Protein AF-A0AAJ1UI26-F1 (afdb_monomer)

Foldseek 3Di:
DADAQGKDKDKDFLCCQPPPVNLVVLVVLVVFWDWAEKEWAQAQCAEPHNPGNTTMMIIMITGPDPDDQKHKYWYDNHPVCRVVIDIDIDGPVQQLDPSRRGHHDPDVVSSVVSVVVVPDPDDCVNVVHDDDPDDDDPVVCVVVDDPDDDPPDDD

Nearest PDB structures (foldseek):
  8cy2-assembly1_A  TM=7.157E-01  e=1.908E-04  Clostridioides difficile
  8c45-assembly2_B  TM=7.191E-01  e=9.796E-04  Salmonella enterica subsp. enterica serovar Typhimurium str. D23580
  8c45-assembly1_A  TM=7.170E-01  e=1.111E-03  Salmonella enterica subsp. enterica serovar Typhimurium str. D23580
  8q56-assembly1_A-2  TM=6.716E-01  e=8.638E-04  Salmonella enterica subsp. enterica serovar Typhimurium str. D23580
  8zek-assembly1_A  TM=7.304E-01  e=6.467E-03  Escherichia coli

Mean predicted aligned error: 7.79 Å

Secondary structure (DSSP, 8-state):
---TT-EEEEEEEGGGGT-GGGHHHHHHHHHHEEEEEEEEES-STTTS-TT----EEEEEEEET----SEEEEEEESSSTTGGG-EEEEEEHHHHEEGGGEE---SSHHHHHHHHHHTT----GGGGT-----S---GGG-GGG--SS--TT---

Sequence (155 aa):
LLKSNGQMVYLTPRSYFSGKSYSKLRSELIRQGSIERIHHFRKRDKIFGSDILQESVITKIVKNHDSSKKITITRSDSIEDIQESTMLEVSKEKIIYKENFILIPENNKDLEIIMILNKFRNRFKDINLKFSTGKIVDFRNLQYLKDTNTDTSIP

pLDDT: mean 85.56, std 9.6, range [61.69, 95.62]

Solvent-accessible surface area (backbone atoms only — not comparable to full-atom values): 9280 Å² total; per-residue (Å²): 131,86,53,85,69,30,75,46,75,47,78,40,56,52,57,56,35,71,34,75,92,34,37,67,62,48,46,50,51,58,72,52,19,27,64,47,37,39,38,40,44,71,42,34,50,60,74,70,43,82,88,38,86,51,51,49,29,41,38,33,35,28,24,77,40,92,62,61,70,44,27,40,36,36,39,25,55,35,68,90,43,48,90,71,38,49,78,46,81,41,50,45,80,76,30,47,44,81,85,60,23,52,60,83,61,92,48,71,68,48,46,53,51,47,59,55,56,69,69,58,84,74,53,54,67,77,72,78,42,76,91,76,94,66,93,81,57,74,85,82,48,55,92,73,65,68,98,65,93,51,100,85,62,75,136

Radius of gyration: 19.39 Å; Cα contacts (8 Å, |Δi|>4): 214; chains: 1; bounding box: 56×38×48 Å

Structure (mmCIF, N/CA/C/O backbone):
data_AF-A0AAJ1UI26-F1
#
_entry.id   AF-A0AAJ1UI26-F1
#
loop_
_atom_site.group_PDB
_atom_site.id
_atom_site.type_symbol
_atom_site.label_atom_id
_atom_site.label_alt_id
_atom_site.label_comp_id
_atom_site.label_asym_id
_atom_site.label_entity_id
_atom_site.label_seq_id
_atom_site.pdbx_PDB_ins_code
_atom_site.Cartn_x
_atom_site.Cartn_y
_atom_site.Cartn_z
_atom_site.occupancy
_atom_site.B_iso_or_equiv
_atom_site.auth_seq_id
_atom_site.auth_comp_id
_atom_site.auth_asym_id
_atom_site.auth_atom_id
_atom_site.pdbx_PDB_model_num
ATOM 1 N N . LEU A 1 1 ? -24.831 -0.710 4.500 1.00 67.56 1 LEU A N 1
ATOM 2 C CA . LEU A 1 1 ? -23.564 -0.124 3.984 1.00 67.56 1 LEU A CA 1
ATOM 3 C C . LEU A 1 1 ? -23.136 1.041 4.874 1.00 67.56 1 LEU A C 1
ATOM 5 O O . LEU A 1 1 ? -24.017 1.673 5.447 1.00 67.56 1 LEU A O 1
ATOM 9 N N . LEU A 1 2 ? -21.821 1.278 5.026 1.00 87.06 2 LEU A N 1
ATOM 10 C CA . LEU A 1 2 ? -21.230 2.236 5.982 1.00 87.06 2 LEU A CA 1
ATOM 11 C C . LEU A 1 2 ? -21.967 3.591 5.990 1.00 87.06 2 LEU A C 1
ATOM 13 O O . LEU A 1 2 ? -22.199 4.182 4.927 1.00 87.06 2 LEU A O 1
ATOM 17 N N . LYS A 1 3 ? -22.307 4.082 7.188 1.00 91.94 3 LYS A N 1
ATOM 18 C CA . LYS A 1 3 ? -22.824 5.444 7.398 1.00 91.94 3 LYS A CA 1
ATOM 19 C C . LYS A 1 3 ? -21.711 6.475 7.153 1.00 91.94 3 LYS A C 1
ATOM 21 O O . LYS A 1 3 ? -20.536 6.112 7.101 1.00 91.94 3 LYS A O 1
ATOM 26 N N . SER A 1 4 ? -22.074 7.749 6.98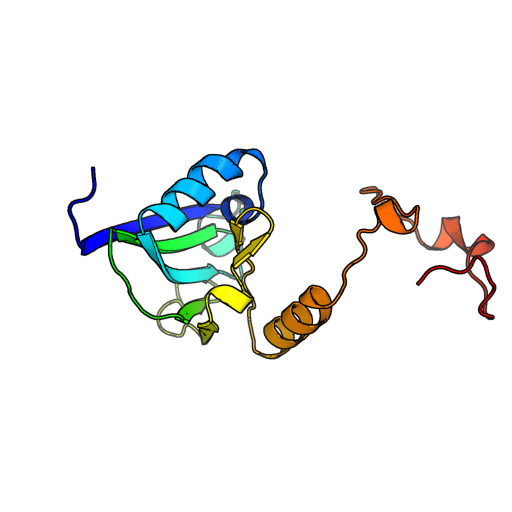5 1.00 90.62 4 SER A N 1
ATOM 27 C CA . SER A 1 4 ? -21.086 8.837 6.896 1.00 90.62 4 SER A CA 1
ATOM 28 C C . SER A 1 4 ? -20.183 8.839 8.132 1.00 90.62 4 SER A C 1
ATOM 30 O O . SER A 1 4 ? -20.677 8.581 9.229 1.00 90.62 4 SER A O 1
ATOM 32 N N . ASN A 1 5 ? -18.880 9.075 7.954 1.00 90.00 5 ASN A N 1
ATOM 33 C CA . ASN A 1 5 ? -17.846 8.960 8.995 1.00 90.00 5 ASN A CA 1
ATOM 34 C C . ASN A 1 5 ? -17.707 7.560 9.623 1.00 90.00 5 ASN A C 1
ATOM 36 O O . ASN A 1 5 ? -16.952 7.369 10.577 1.00 90.00 5 ASN A O 1
ATOM 40 N N . GLY A 1 6 ? -18.408 6.559 9.082 1.00 92.81 6 GLY A N 1
ATOM 41 C CA . GLY A 1 6 ? -18.228 5.168 9.463 1.00 92.81 6 GLY A CA 1
ATOM 42 C C . GLY A 1 6 ? -16.818 4.695 9.124 1.00 92.81 6 GLY A C 1
ATOM 43 O O . GLY A 1 6 ? -16.231 5.117 8.123 1.00 92.81 6 GLY A O 1
ATOM 44 N N . GLN A 1 7 ? -16.292 3.800 9.954 1.00 93.75 7 GLN A N 1
ATOM 45 C CA . GLN A 1 7 ? -14.970 3.210 9.777 1.00 93.75 7 GLN A CA 1
ATOM 46 C C . GLN A 1 7 ? -15.107 1.764 9.309 1.00 93.75 7 GLN A C 1
ATOM 48 O O . GLN A 1 7 ? -15.972 1.026 9.779 1.00 93.75 7 GLN A O 1
ATOM 53 N N . MET A 1 8 ? -14.249 1.368 8.378 1.00 93.75 8 MET A N 1
ATOM 54 C CA . MET A 1 8 ? -14.103 -0.007 7.930 1.00 93.75 8 MET A CA 1
ATOM 55 C C . MET A 1 8 ? -12.650 -0.411 8.141 1.00 93.75 8 MET A C 1
ATOM 57 O O . MET A 1 8 ? -11.747 0.229 7.603 1.00 93.75 8 MET A O 1
ATOM 61 N N . VAL A 1 9 ? -12.435 -1.459 8.930 1.00 95.56 9 VAL A N 1
ATOM 62 C CA . VAL A 1 9 ? -11.123 -2.079 9.122 1.00 95.56 9 VAL A CA 1
ATOM 63 C C . VAL A 1 9 ? -11.208 -3.476 8.545 1.00 95.56 9 VAL A C 1
ATOM 65 O O . VAL A 1 9 ? -12.106 -4.237 8.897 1.00 95.56 9 VAL A O 1
ATOM 68 N N . TYR A 1 10 ? -10.314 -3.791 7.621 1.00 92.69 10 TYR A N 1
ATOM 69 C CA . TYR A 1 10 ? -10.334 -5.066 6.924 1.00 92.69 10 TYR A CA 1
ATOM 70 C C . TYR A 1 10 ? -8.925 -5.598 6.728 1.00 92.69 10 TYR A C 1
ATOM 72 O O . TYR A 1 10 ? -7.966 -4.838 6.593 1.00 92.69 10 TYR A O 1
ATOM 80 N N . LEU A 1 11 ? -8.833 -6.921 6.700 1.00 91.38 11 LEU A N 1
ATOM 81 C CA . LEU A 1 11 ? -7.621 -7.659 6.412 1.00 91.38 11 LEU A CA 1
ATOM 82 C C . LEU A 1 11 ? -7.714 -8.228 4.998 1.00 91.38 11 LEU A C 1
ATOM 84 O O . LEU A 1 11 ? -8.676 -8.917 4.664 1.00 91.38 11 LEU A O 1
ATOM 88 N N . THR A 1 12 ? -6.712 -7.948 4.174 1.00 90.31 12 THR A N 1
ATOM 89 C CA . THR A 1 12 ? -6.635 -8.438 2.791 1.00 90.31 12 THR A CA 1
ATOM 90 C C . THR A 1 12 ? -5.236 -8.942 2.470 1.00 90.31 12 THR A C 1
ATOM 92 O O . THR A 1 12 ? -4.270 -8.412 3.026 1.00 90.31 12 THR A O 1
ATOM 95 N N . PRO A 1 13 ? -5.085 -9.871 1.511 1.00 88.31 13 PRO A N 1
ATOM 96 C CA . PRO A 1 13 ? -3.786 -10.132 0.907 1.00 88.31 13 PRO A CA 1
ATOM 97 C C . PRO A 1 13 ? -3.218 -8.844 0.299 1.00 88.31 13 PRO A C 1
ATOM 99 O O . PRO A 1 13 ? -3.956 -8.059 -0.303 1.00 88.31 13 PRO A O 1
ATOM 102 N N . ARG A 1 14 ? -1.901 -8.640 0.376 1.00 89.12 14 ARG A N 1
ATOM 103 C CA . ARG A 1 14 ? -1.212 -7.465 -0.189 1.00 89.12 14 ARG A CA 1
ATOM 104 C C . ARG A 1 14 ? -1.486 -7.281 -1.681 1.00 89.12 14 ARG A C 1
ATOM 106 O O . ARG A 1 14 ? -1.502 -6.155 -2.172 1.00 89.12 14 ARG A O 1
ATOM 113 N N . SER A 1 15 ? -1.765 -8.372 -2.397 1.00 88.75 15 SER A N 1
ATOM 114 C CA . SER A 1 15 ? -2.147 -8.345 -3.813 1.00 88.75 15 SER A CA 1
ATOM 115 C C . SER A 1 15 ? -3.383 -7.482 -4.095 1.00 88.75 15 SER A C 1
ATOM 117 O O . SER A 1 15 ? -3.540 -7.019 -5.221 1.00 88.75 15 SER A O 1
ATOM 119 N N . TYR A 1 16 ? -4.222 -7.174 -3.100 1.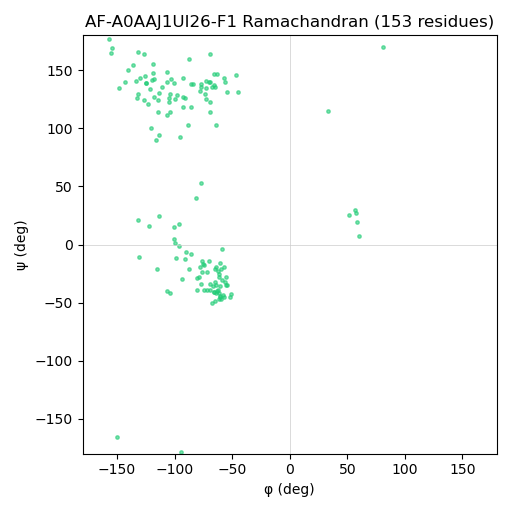00 91.00 16 TYR A N 1
ATOM 120 C CA . TYR A 1 16 ? -5.308 -6.197 -3.224 1.00 91.00 16 TYR A CA 1
ATOM 121 C C . TYR A 1 16 ? -4.814 -4.816 -3.707 1.00 91.00 16 TYR A C 1
ATOM 123 O O . TYR A 1 16 ? -5.488 -4.155 -4.503 1.00 91.00 16 TYR A O 1
ATOM 131 N N . PHE A 1 17 ? -3.614 -4.389 -3.306 1.00 93.12 17 PHE A N 1
ATOM 132 C CA . PHE A 1 17 ? -3.099 -3.045 -3.592 1.00 93.12 17 PHE A CA 1
ATOM 133 C C . PHE A 1 17 ? -2.609 -2.834 -5.029 1.00 93.12 17 PHE A C 1
ATOM 135 O O . PHE A 1 17 ? -2.618 -1.698 -5.501 1.00 93.12 17 PHE A O 1
ATOM 142 N N . SER A 1 18 ? -2.235 -3.895 -5.745 1.00 91.75 18 SER A N 1
ATOM 143 C CA . SER A 1 18 ? -1.713 -3.814 -7.122 1.00 91.75 18 SER A CA 1
ATOM 144 C C . SER A 1 18 ? -2.376 -4.783 -8.106 1.00 91.75 18 SER A C 1
ATOM 146 O O . SER A 1 18 ? -2.221 -4.657 -9.319 1.00 91.75 18 SER A O 1
ATOM 148 N N . GLY A 1 19 ? -3.166 -5.738 -7.618 1.00 91.12 19 GLY A N 1
ATOM 149 C CA . GLY A 1 19 ? -3.803 -6.761 -8.433 1.00 91.12 19 GLY A CA 1
ATOM 150 C C . GLY A 1 19 ? -4.864 -6.186 -9.368 1.00 91.12 19 GLY A C 1
ATOM 151 O O . GLY A 1 19 ? -5.711 -5.377 -8.966 1.00 91.12 19 GLY A O 1
ATOM 152 N N . LYS A 1 20 ? -4.845 -6.648 -10.623 1.00 89.38 20 LYS A N 1
ATOM 153 C CA . LYS A 1 20 ? -5.769 -6.213 -11.682 1.00 89.38 20 LYS A CA 1
ATOM 154 C C . LYS A 1 20 ? -7.225 -6.555 -11.358 1.00 89.38 20 LYS A C 1
ATOM 156 O O . LYS A 1 20 ? -8.103 -5.713 -11.553 1.00 89.38 20 LYS A O 1
ATOM 161 N N . SER A 1 21 ? -7.466 -7.742 -10.796 1.00 90.06 21 SER A N 1
ATOM 162 C CA . SER A 1 21 ? -8.804 -8.211 -10.402 1.00 90.06 21 SER A CA 1
ATOM 163 C C . SER A 1 21 ? -9.462 -7.323 -9.339 1.00 90.06 21 SER A C 1
ATOM 165 O O . SER A 1 21 ? -10.683 -7.228 -9.295 1.00 90.06 21 SER A O 1
ATOM 167 N N . TYR A 1 22 ? -8.666 -6.613 -8.530 1.00 90.75 22 TYR A N 1
ATOM 168 C CA . TYR A 1 22 ? -9.148 -5.742 -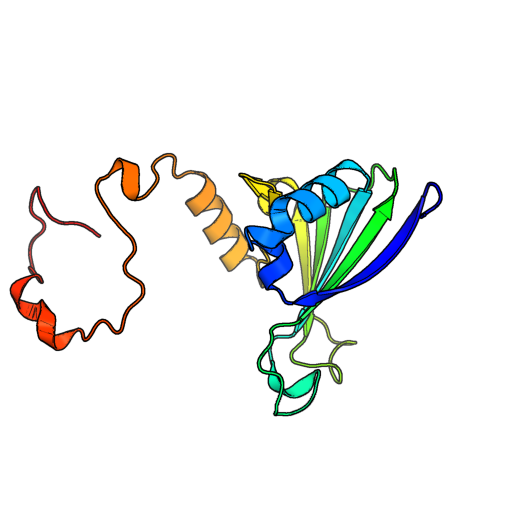7.452 1.00 90.75 22 TYR A CA 1
ATOM 169 C C . TYR A 1 22 ? -9.271 -4.264 -7.848 1.00 90.75 22 TYR A C 1
ATOM 171 O O . TYR A 1 22 ? -9.699 -3.447 -7.036 1.00 90.75 22 TYR A O 1
ATOM 179 N N . SER A 1 23 ? -8.917 -3.898 -9.083 1.00 93.06 23 SER A N 1
ATOM 180 C CA . SER A 1 23 ? -8.815 -2.497 -9.523 1.00 93.06 23 SER A CA 1
ATOM 181 C C . SER A 1 23 ? -10.107 -1.693 -9.340 1.00 93.06 23 SER A C 1
ATOM 183 O O . SER A 1 23 ? -10.067 -0.577 -8.817 1.00 93.06 23 SER A O 1
ATOM 185 N N . LYS A 1 24 ? -11.260 -2.265 -9.713 1.00 93.25 24 LYS A N 1
ATOM 186 C CA . LYS A 1 24 ? -12.574 -1.613 -9.578 1.00 93.25 24 LYS A CA 1
ATOM 187 C C . LYS A 1 24 ? -12.944 -1.373 -8.116 1.00 93.25 24 LYS A C 1
ATOM 189 O O . LYS A 1 24 ? -13.300 -0.257 -7.758 1.00 93.25 24 LYS A O 1
ATOM 194 N N . LEU A 1 25 ? -12.800 -2.397 -7.272 1.00 90.75 25 LEU A N 1
ATOM 195 C CA . LEU A 1 25 ? -13.084 -2.295 -5.839 1.00 90.75 25 LEU A CA 1
ATOM 196 C C . LEU A 1 25 ? -12.178 -1.257 -5.167 1.00 90.75 25 LEU A C 1
ATOM 198 O O . LEU A 1 25 ? -12.661 -0.397 -4.439 1.00 90.75 25 LEU A O 1
ATOM 202 N N . ARG A 1 26 ? -10.873 -1.306 -5.452 1.00 92.69 26 ARG A N 1
ATOM 203 C CA . ARG A 1 26 ? -9.887 -0.375 -4.897 1.00 92.69 26 ARG A CA 1
ATOM 204 C C . ARG A 1 26 ? -10.182 1.069 -5.287 1.00 92.69 26 ARG A C 1
ATOM 206 O O . ARG A 1 26 ? -10.157 1.948 -4.432 1.00 92.69 26 ARG A O 1
ATOM 213 N N . SER A 1 27 ? -10.524 1.295 -6.554 1.00 92.50 27 SER A N 1
ATOM 214 C CA . SER A 1 27 ? -10.918 2.618 -7.045 1.00 92.50 27 SER A CA 1
ATOM 215 C C . SER A 1 27 ? -12.171 3.132 -6.343 1.00 92.50 27 SER A C 1
ATOM 217 O O . SER A 1 27 ? -12.212 4.290 -5.946 1.00 92.50 27 SER A O 1
ATOM 219 N N . GLU A 1 28 ? -13.165 2.270 -6.131 1.00 91.31 28 GLU A N 1
ATOM 220 C CA . GLU A 1 28 ? -14.403 2.666 -5.464 1.00 91.31 28 GLU A CA 1
ATOM 221 C C . GLU A 1 28 ? -14.199 2.976 -3.977 1.00 91.31 28 GLU A C 1
ATOM 223 O O . GLU A 1 28 ? -14.751 3.949 -3.465 1.00 91.31 28 GLU A O 1
ATOM 228 N N . LEU A 1 29 ? -13.357 2.201 -3.291 1.00 90.00 29 LEU A N 1
ATOM 229 C CA . LEU A 1 29 ? -13.018 2.434 -1.889 1.00 90.00 29 LEU A CA 1
ATOM 230 C C . LEU A 1 29 ? -12.237 3.736 -1.682 1.00 90.00 29 LEU A C 1
ATOM 232 O O . LEU A 1 29 ? -12.540 4.464 -0.742 1.00 90.00 29 LEU A O 1
ATOM 236 N N . ILE A 1 30 ? -11.293 4.056 -2.573 1.00 90.25 30 ILE A N 1
ATOM 237 C CA . ILE A 1 30 ? -10.559 5.335 -2.556 1.00 90.25 30 ILE A CA 1
ATOM 238 C C . ILE A 1 30 ? -11.474 6.508 -2.931 1.00 90.25 30 ILE A C 1
ATOM 240 O O . ILE A 1 30 ? -11.318 7.607 -2.411 1.00 90.25 30 ILE A O 1
ATOM 244 N N . ARG A 1 31 ? -12.450 6.293 -3.820 1.00 89.94 31 ARG A N 1
ATOM 245 C CA . ARG A 1 31 ? -13.402 7.335 -4.228 1.00 89.94 31 ARG A CA 1
ATOM 246 C C . ARG A 1 31 ? -14.412 7.666 -3.128 1.00 89.94 31 ARG A C 1
ATOM 248 O O . ARG A 1 31 ? -14.791 8.822 -2.979 1.00 89.94 31 ARG A O 1
ATOM 255 N N . GLN A 1 32 ? -14.898 6.661 -2.398 1.00 89.81 32 GLN A N 1
ATOM 256 C CA . GLN A 1 32 ? -15.924 6.837 -1.361 1.00 89.81 32 GLN A CA 1
ATOM 257 C C . GLN A 1 32 ? -15.358 7.088 0.045 1.00 89.81 32 GLN A C 1
ATOM 259 O O . GLN A 1 32 ? -16.114 7.420 0.966 1.00 89.81 32 GLN A O 1
ATOM 264 N N . GLY A 1 33 ? -14.060 6.886 0.256 1.00 89.94 33 GLY A N 1
ATOM 265 C CA . GLY A 1 33 ? -13.467 6.980 1.579 1.00 89.94 33 GLY A CA 1
ATOM 266 C C . GLY A 1 33 ? -11.983 7.300 1.563 1.00 89.94 33 GLY A C 1
ATOM 267 O O . GLY A 1 33 ? -11.291 7.173 0.559 1.00 89.94 33 GLY A O 1
ATOM 268 N N . SER A 1 34 ? -11.498 7.693 2.730 1.00 91.00 34 SER A N 1
ATOM 269 C CA . SER A 1 34 ? -10.095 7.992 2.968 1.00 91.00 34 SER A CA 1
ATOM 270 C C . SER A 1 34 ? -9.413 6.814 3.637 1.00 91.00 34 SER A C 1
ATOM 272 O O . SER A 1 34 ? -9.852 6.355 4.692 1.00 91.00 34 SER A O 1
ATOM 274 N N . ILE A 1 35 ? -8.327 6.335 3.030 1.00 92.69 35 ILE A N 1
ATOM 275 C CA . ILE A 1 35 ? -7.394 5.430 3.700 1.00 92.69 35 ILE A CA 1
ATOM 276 C C . ILE A 1 35 ? -6.681 6.240 4.783 1.00 92.69 35 ILE A C 1
ATOM 278 O O . ILE A 1 35 ? -6.051 7.247 4.470 1.00 92.69 35 ILE A O 1
ATOM 282 N N . GLU A 1 36 ? -6.783 5.792 6.031 1.00 93.50 36 GLU A N 1
ATOM 283 C CA . GLU A 1 36 ? -6.153 6.447 7.185 1.00 93.50 36 GLU A CA 1
ATOM 284 C C . GLU A 1 36 ? -4.921 5.698 7.657 1.00 93.50 36 GLU A C 1
ATOM 286 O O . GLU A 1 36 ? -3.903 6.295 8.002 1.00 93.50 36 GLU A O 1
ATOM 291 N N . ARG A 1 37 ? -5.021 4.367 7.693 1.00 94.69 37 ARG A N 1
ATOM 292 C CA . ARG A 1 37 ? -3.956 3.520 8.209 1.00 94.69 37 ARG A CA 1
ATOM 293 C C . ARG A 1 37 ? -3.836 2.236 7.414 1.00 94.69 37 ARG A C 1
ATOM 295 O O . ARG A 1 37 ? -4.841 1.620 7.061 1.00 94.69 37 ARG A O 1
ATOM 302 N N . ILE A 1 38 ? -2.596 1.839 7.181 1.00 95.31 38 ILE A N 1
ATOM 303 C CA . ILE A 1 38 ? -2.216 0.562 6.592 1.00 95.31 38 ILE A CA 1
ATOM 304 C C . ILE A 1 38 ? -1.217 -0.079 7.549 1.00 95.31 38 ILE A C 1
ATOM 306 O O . ILE A 1 38 ? -0.198 0.528 7.857 1.00 95.31 38 ILE A O 1
ATOM 310 N N . HIS A 1 39 ? -1.489 -1.289 8.011 1.00 94.50 39 HIS A N 1
ATOM 311 C CA . HIS A 1 39 ? -0.537 -2.083 8.775 1.00 94.50 39 HIS A CA 1
ATOM 312 C C . HIS A 1 39 ? -0.138 -3.310 7.964 1.00 94.50 39 HIS A C 1
ATOM 314 O O . HIS A 1 39 ? -1.013 -4.018 7.462 1.00 94.50 39 HIS A O 1
ATOM 320 N N . HIS A 1 40 ? 1.160 -3.564 7.832 1.00 90.81 40 HIS A N 1
ATOM 321 C CA . HIS A 1 40 ? 1.669 -4.760 7.168 1.00 90.81 40 HIS A CA 1
ATOM 322 C C . HIS A 1 40 ? 2.635 -5.514 8.078 1.00 90.81 40 HIS A C 1
ATOM 324 O O . HIS A 1 40 ? 3.408 -4.914 8.821 1.00 90.81 40 HIS A O 1
ATOM 330 N N . PHE A 1 41 ? 2.600 -6.835 7.972 1.00 88.00 41 PHE A N 1
ATOM 331 C CA . PHE A 1 41 ? 3.462 -7.739 8.720 1.00 88.00 41 PHE A CA 1
ATOM 332 C C . PHE A 1 41 ? 4.617 -8.212 7.833 1.00 88.00 41 PHE A C 1
ATOM 334 O O . PHE A 1 41 ? 4.395 -8.533 6.660 1.00 88.00 41 PHE A O 1
ATOM 341 N N . ARG A 1 42 ? 5.842 -8.289 8.367 1.00 81.19 42 ARG A N 1
ATOM 342 C CA . ARG A 1 42 ? 7.009 -8.759 7.593 1.00 81.19 42 ARG A CA 1
ATOM 343 C C . ARG A 1 42 ? 7.098 -10.280 7.501 1.00 81.19 42 ARG A C 1
ATOM 345 O O . ARG A 1 42 ? 7.467 -10.798 6.447 1.00 81.19 42 ARG A O 1
ATOM 352 N N . LYS A 1 43 ? 6.786 -11.007 8.577 1.00 78.62 43 LYS A N 1
ATOM 353 C CA . LYS A 1 43 ? 6.867 -12.476 8.607 1.00 78.62 43 LYS A CA 1
ATOM 354 C C . LYS A 1 43 ? 5.517 -13.072 8.222 1.00 78.62 43 LYS A C 1
ATOM 356 O O . LYS A 1 43 ? 4.507 -12.829 8.872 1.00 78.62 43 LYS A O 1
ATOM 361 N N . ARG A 1 44 ? 5.505 -13.836 7.126 1.00 69.94 44 ARG A N 1
ATOM 362 C CA . ARG A 1 44 ? 4.285 -14.390 6.506 1.00 69.94 44 ARG A CA 1
ATOM 363 C C . ARG A 1 44 ? 3.731 -15.595 7.270 1.00 69.94 44 ARG A C 1
ATOM 365 O O . ARG A 1 44 ? 2.525 -15.768 7.363 1.00 69.94 44 ARG A O 1
ATOM 372 N N . ASP A 1 45 ? 4.625 -16.387 7.841 1.00 67.31 45 ASP A N 1
ATOM 373 C CA . ASP A 1 45 ? 4.369 -17.628 8.576 1.00 67.31 45 ASP A CA 1
ATOM 374 C C . ASP A 1 45 ? 3.814 -17.410 9.993 1.00 67.31 45 ASP A C 1
ATOM 376 O O . ASP A 1 45 ? 3.296 -18.340 10.608 1.00 67.31 45 ASP A O 1
ATOM 380 N N . LYS A 1 46 ? 3.892 -16.181 10.513 1.00 65.38 46 LYS A N 1
ATOM 381 C CA . LYS A 1 46 ? 3.515 -15.855 11.896 1.00 65.38 46 LYS A CA 1
ATOM 382 C C . LYS A 1 46 ? 2.136 -15.218 12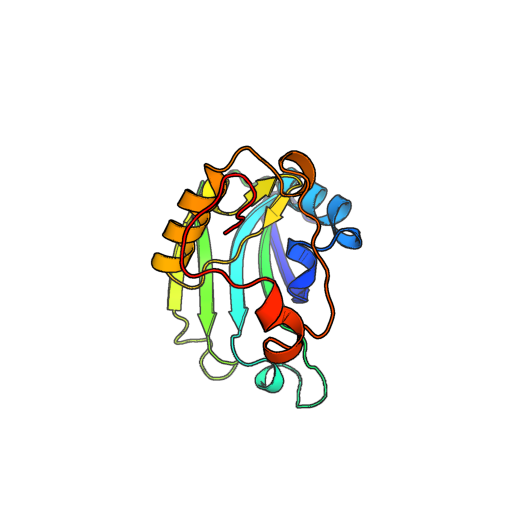.070 1.00 65.38 46 LYS A C 1
ATOM 384 O O . LYS A 1 46 ? 1.794 -14.818 13.174 1.00 65.38 46 LYS A O 1
ATOM 389 N N . ILE A 1 47 ? 1.349 -15.100 11.000 1.00 64.44 47 ILE A N 1
ATOM 390 C CA . ILE A 1 47 ? 0.029 -14.444 11.057 1.00 64.44 47 ILE A CA 1
ATOM 391 C C . ILE A 1 47 ? -1.109 -15.471 10.976 1.00 64.44 47 ILE A C 1
ATOM 393 O O . ILE A 1 47 ? -2.101 -15.336 11.685 1.00 64.44 47 ILE A O 1
ATOM 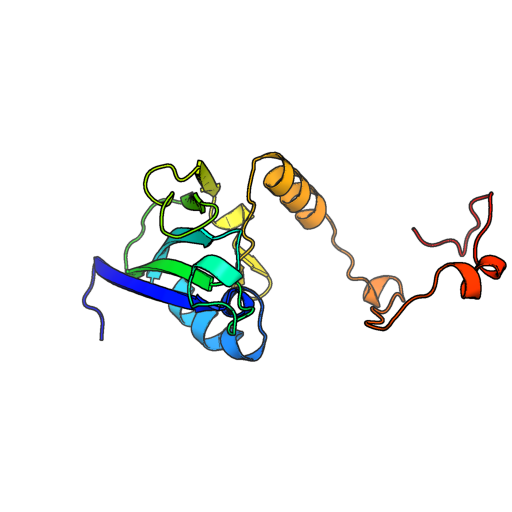397 N N . PHE A 1 48 ? -0.971 -16.503 10.130 1.00 64.56 48 PHE A N 1
ATOM 398 C CA . PHE A 1 48 ? -2.035 -17.482 9.841 1.00 64.56 48 PHE A CA 1
ATOM 399 C C . PHE A 1 48 ? -1.588 -18.954 9.912 1.00 64.56 48 PHE A C 1
ATOM 401 O O . PHE A 1 48 ? -2.255 -19.828 9.362 1.00 64.56 48 PHE A O 1
ATOM 408 N N . GLY A 1 49 ? -0.488 -19.247 10.610 1.00 62.81 49 GLY A N 1
ATOM 409 C CA . GLY A 1 49 ? 0.117 -20.583 10.638 1.00 62.81 49 GLY A CA 1
ATOM 410 C C . GLY A 1 49 ? 0.987 -20.869 9.406 1.00 62.81 49 GLY A C 1
ATOM 411 O O . GLY A 1 49 ? 1.004 -20.101 8.443 1.00 62.81 49 GLY A O 1
ATOM 412 N N . SER A 1 50 ? 1.733 -21.978 9.442 1.00 61.97 50 SER A N 1
ATOM 413 C CA . SER A 1 50 ? 2.779 -22.319 8.459 1.00 61.97 50 SER A CA 1
ATOM 414 C C . SER A 1 50 ? 2.288 -22.500 7.022 1.00 61.97 50 SER A C 1
ATOM 416 O O . SER A 1 50 ? 3.073 -22.361 6.085 1.00 61.97 50 SER A O 1
ATOM 418 N N . ASP A 1 51 ? 1.001 -22.792 6.837 1.00 65.81 51 ASP A N 1
ATOM 419 C CA . ASP A 1 51 ? 0.461 -23.238 5.548 1.00 65.81 51 ASP A CA 1
ATOM 420 C C . ASP A 1 51 ? -0.026 -22.074 4.665 1.00 65.81 51 ASP A C 1
ATOM 422 O O . ASP A 1 51 ? -0.373 -22.265 3.497 1.00 65.81 51 ASP A O 1
ATOM 426 N N . ILE A 1 52 ? -0.029 -20.842 5.192 1.00 64.25 52 ILE A N 1
ATOM 427 C CA . ILE A 1 52 ? -0.498 -19.644 4.487 1.00 64.25 52 ILE A CA 1
ATOM 428 C C . ILE A 1 52 ? 0.683 -18.700 4.231 1.00 64.25 52 ILE A C 1
ATOM 430 O O . ILE A 1 52 ? 1.027 -17.836 5.029 1.00 64.25 52 ILE A O 1
ATOM 434 N N . LEU A 1 53 ? 1.282 -18.816 3.043 1.00 64.00 53 LEU A N 1
ATOM 435 C CA . LEU A 1 53 ? 2.389 -17.967 2.570 1.00 64.00 53 LEU A CA 1
ATOM 436 C C . LEU A 1 53 ? 1.916 -16.616 1.997 1.00 64.00 53 LEU A C 1
ATOM 438 O O . LEU A 1 53 ? 2.422 -16.151 0.972 1.00 64.00 53 LEU A O 1
ATOM 442 N N . GLN A 1 54 ? 0.924 -15.978 2.617 1.00 63.97 54 GLN A N 1
ATOM 443 C CA . GLN A 1 54 ? 0.363 -14.719 2.119 1.00 63.97 54 GLN A CA 1
ATOM 444 C C . GLN A 1 54 ? 0.847 -13.525 2.942 1.00 63.97 54 GLN A C 1
ATOM 446 O O . GLN A 1 54 ? 0.719 -13.499 4.163 1.00 63.97 54 GLN A O 1
ATOM 451 N N . GLU A 1 55 ? 1.350 -12.489 2.267 1.00 77.81 55 GLU A N 1
ATOM 452 C CA . GLU A 1 55 ? 1.511 -11.178 2.902 1.00 77.81 55 GLU A CA 1
ATOM 453 C C . GLU A 1 55 ? 0.128 -10.581 3.143 1.00 77.81 55 GLU A C 1
ATOM 455 O O . GLU A 1 55 ? -0.588 -10.274 2.187 1.00 77.81 55 GLU A O 1
ATOM 460 N N . SER A 1 56 ? -0.251 -10.427 4.407 1.00 85.06 56 SER A N 1
ATOM 461 C CA . SER A 1 56 ? -1.538 -9.859 4.803 1.00 85.06 56 SER A CA 1
ATOM 462 C C . SER A 1 56 ? -1.370 -8.420 5.283 1.00 85.06 56 SER A C 1
ATOM 464 O O . SER A 1 56 ? -0.378 -8.073 5.923 1.00 85.06 56 SER A O 1
ATOM 466 N N . VAL A 1 57 ? -2.343 -7.572 4.958 1.00 91.00 57 VAL A N 1
ATOM 467 C CA . VAL A 1 57 ? -2.327 -6.138 5.260 1.00 91.00 57 VAL A CA 1
ATOM 468 C C . VAL A 1 57 ? -3.664 -5.739 5.877 1.00 91.00 57 VAL A C 1
ATOM 470 O O . VAL A 1 57 ? -4.721 -6.037 5.314 1.00 91.00 57 VAL A O 1
ATOM 473 N N . ILE A 1 58 ? -3.624 -5.045 7.013 1.00 94.06 58 ILE A N 1
ATOM 474 C CA . ILE A 1 58 ? -4.801 -4.443 7.643 1.00 94.06 58 ILE A CA 1
ATOM 475 C C . ILE A 1 58 ? -4.938 -3.020 7.117 1.00 94.06 58 ILE A C 1
ATOM 477 O O . ILE A 1 58 ? -4.006 -2.225 7.214 1.00 94.06 58 ILE A O 1
ATOM 481 N N . THR A 1 59 ? -6.104 -2.669 6.590 1.00 95.06 59 THR A N 1
ATOM 482 C CA . THR A 1 59 ? -6.385 -1.313 6.109 1.00 95.06 59 THR A CA 1
ATOM 483 C C . THR A 1 59 ? -7.574 -0.726 6.852 1.00 95.06 59 THR A C 1
ATOM 485 O O . THR A 1 59 ? -8.609 -1.377 6.997 1.00 95.06 59 THR A O 1
ATOM 488 N N . LYS A 1 60 ? -7.436 0.523 7.299 1.00 95.25 60 LYS A N 1
ATOM 489 C CA . LYS A 1 60 ? -8.517 1.340 7.852 1.00 95.25 60 LYS A CA 1
ATOM 490 C C .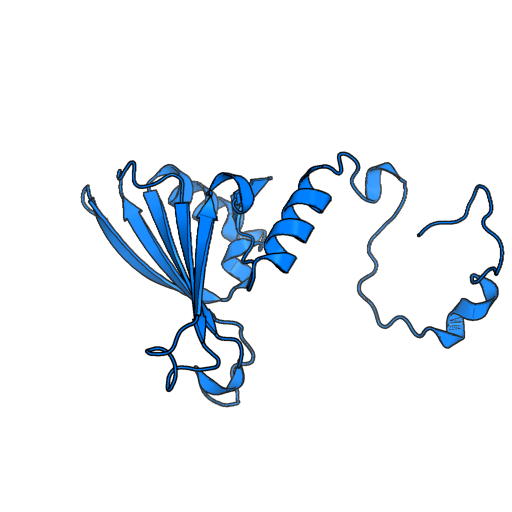 LYS A 1 60 ? -8.941 2.390 6.829 1.00 95.25 60 LYS A C 1
ATOM 492 O O . LYS A 1 60 ? -8.127 3.226 6.435 1.00 95.25 60 LYS A O 1
ATOM 497 N N . ILE A 1 61 ? -10.222 2.377 6.472 1.00 93.38 61 ILE A N 1
ATOM 498 C CA . ILE A 1 61 ? -10.878 3.391 5.638 1.00 93.38 61 ILE A CA 1
ATOM 499 C C . ILE A 1 61 ? -11.982 4.086 6.433 1.00 93.38 61 ILE A C 1
ATOM 501 O O . ILE A 1 61 ? -12.703 3.441 7.197 1.00 93.38 61 ILE A O 1
ATOM 505 N N . VAL A 1 62 ? -12.144 5.392 6.229 1.00 93.12 62 VAL A N 1
ATOM 506 C CA . VAL A 1 62 ? -13.257 6.182 6.773 1.00 93.12 62 VAL A CA 1
ATOM 507 C C . VAL A 1 62 ? -14.078 6.773 5.627 1.00 93.12 62 VAL A C 1
ATOM 509 O O . VAL A 1 62 ? -13.530 7.402 4.722 1.00 93.12 62 VAL A O 1
ATOM 512 N N . LYS A 1 63 ? -15.397 6.552 5.634 1.00 91.88 63 LYS A N 1
ATOM 513 C CA . LYS A 1 63 ? -16.300 6.981 4.551 1.00 91.88 63 LYS A CA 1
ATOM 514 C C . LYS A 1 63 ? -16.601 8.479 4.604 1.00 91.88 63 LYS A C 1
ATOM 516 O O . LYS A 1 63 ? -16.932 8.982 5.676 1.00 91.88 63 LYS A O 1
ATOM 521 N N . ASN A 1 64 ? -16.609 9.138 3.438 1.00 80.50 64 ASN A N 1
ATOM 522 C CA . ASN A 1 64 ? -16.929 10.567 3.265 1.00 80.50 64 ASN A CA 1
ATOM 523 C C . ASN A 1 64 ? -16.133 11.494 4.194 1.00 80.50 64 ASN A C 1
ATOM 525 O O . ASN A 1 64 ? -16.596 12.574 4.553 1.00 80.50 64 ASN A O 1
ATOM 529 N N . HIS A 1 65 ? -14.959 11.045 4.616 1.00 68.31 65 HIS A N 1
ATOM 530 C CA . HIS A 1 65 ? -14.122 11.787 5.526 1.00 68.31 65 HIS A CA 1
ATOM 531 C C . HIS A 1 65 ? -12.987 12.388 4.708 1.00 68.31 65 HIS A C 1
ATOM 533 O O . HIS A 1 65 ? -12.157 11.658 4.160 1.00 68.31 65 HIS A O 1
ATOM 539 N N . ASP A 1 66 ? -12.964 13.713 4.613 1.00 65.06 66 ASP A N 1
ATOM 540 C CA . ASP A 1 66 ? -11.849 14.472 4.044 1.00 65.06 66 ASP A CA 1
ATOM 541 C C . ASP A 1 66 ? -10.705 14.530 5.074 1.00 65.06 66 ASP A C 1
ATOM 543 O O . ASP A 1 66 ? -10.258 15.584 5.522 1.00 65.06 66 ASP A O 1
ATOM 547 N N . SER A 1 67 ? -10.297 13.361 5.579 1.00 63.22 67 SER A N 1
ATOM 548 C CA . SER A 1 67 ? -9.160 13.266 6.489 1.00 63.22 67 SER A CA 1
ATOM 549 C C . SER A 1 67 ? -7.896 13.476 5.706 1.00 63.22 67 SER A C 1
ATOM 551 O O . SER A 1 67 ? -7.732 12.904 4.629 1.00 63.22 67 SER A O 1
ATOM 553 N N . SER A 1 68 ? -6.985 14.196 6.357 1.00 63.81 68 SER A N 1
ATOM 554 C CA . SER A 1 68 ? -5.537 14.082 6.252 1.00 63.81 68 SER A CA 1
ATOM 555 C C . SER A 1 68 ? -5.020 13.684 4.871 1.00 63.81 68 SER A C 1
ATOM 557 O O . SER A 1 68 ? -5.138 12.544 4.416 1.00 63.81 68 SER A O 1
ATOM 559 N N . LYS A 1 69 ? -4.279 14.593 4.237 1.00 85.12 69 LYS A N 1
ATOM 560 C CA . LYS A 1 69 ? -3.462 14.251 3.065 1.00 85.12 69 LYS A CA 1
ATOM 561 C C . LYS A 1 69 ? -2.418 13.167 3.365 1.00 85.12 69 LYS A C 1
ATOM 563 O O . LYS A 1 69 ? -1.733 12.745 2.445 1.00 85.12 69 LYS A O 1
ATOM 568 N N . LYS A 1 70 ? -2.285 12.708 4.614 1.00 91.69 70 LYS A N 1
ATOM 569 C CA . LYS A 1 70 ? -1.366 11.657 5.037 1.00 91.69 70 LYS A CA 1
ATOM 570 C C . LYS A 1 70 ? -2.082 10.344 5.356 1.00 91.69 70 LYS A C 1
ATOM 572 O O . LYS A 1 70 ? -3.198 10.338 5.862 1.00 91.69 70 LYS A O 1
ATOM 577 N N . ILE A 1 71 ? -1.383 9.244 5.109 1.00 93.50 71 ILE A N 1
ATOM 578 C CA . ILE A 1 71 ? -1.692 7.885 5.549 1.00 93.50 71 ILE A CA 1
ATOM 579 C C . ILE A 1 71 ? -0.635 7.487 6.576 1.00 93.50 71 ILE A C 1
ATOM 581 O O . ILE A 1 71 ? 0.561 7.688 6.354 1.00 93.50 71 ILE A O 1
ATOM 585 N N . THR A 1 72 ? -1.062 6.881 7.679 1.00 95.38 72 THR A N 1
ATOM 586 C CA . THR A 1 72 ? -0.145 6.225 8.611 1.00 95.38 72 THR A CA 1
ATOM 587 C C . THR A 1 72 ? 0.120 4.796 8.149 1.00 95.38 72 THR A C 1
ATOM 589 O O . THR A 1 72 ? -0.788 3.967 8.115 1.00 95.38 72 THR A O 1
ATOM 592 N N . ILE A 1 73 ? 1.366 4.475 7.838 1.00 95.44 73 ILE A N 1
ATOM 593 C CA . ILE A 1 73 ? 1.810 3.104 7.604 1.00 95.44 73 ILE A CA 1
ATOM 594 C C . ILE A 1 73 ? 2.450 2.597 8.889 1.00 95.44 73 ILE A C 1
ATOM 596 O O . ILE A 1 73 ? 3.321 3.255 9.451 1.00 95.44 73 ILE A O 1
ATOM 600 N N . THR A 1 74 ? 2.017 1.437 9.367 1.00 95.62 74 THR A N 1
ATOM 601 C CA . THR A 1 74 ? 2.672 0.741 10.473 1.00 95.62 74 THR A CA 1
ATOM 602 C C . THR A 1 74 ? 3.179 -0.625 10.038 1.00 95.62 74 THR A C 1
ATOM 604 O O . THR A 1 74 ? 2.692 -1.214 9.066 1.00 95.62 74 THR A O 1
ATOM 607 N N . ARG A 1 75 ? 4.188 -1.115 10.755 1.00 92.12 75 ARG A N 1
ATOM 608 C CA . ARG A 1 75 ? 4.844 -2.385 10.460 1.00 92.12 75 ARG A CA 1
ATOM 609 C C . ARG A 1 75 ? 5.338 -3.066 11.721 1.00 92.12 75 ARG A C 1
ATOM 611 O O . ARG A 1 75 ? 6.030 -2.423 12.512 1.00 92.12 75 ARG A O 1
ATOM 618 N N . SER A 1 76 ? 5.073 -4.359 11.810 1.00 92.06 76 SER A N 1
ATOM 619 C CA . SER A 1 76 ? 5.645 -5.282 12.789 1.00 92.06 76 SER A CA 1
ATOM 620 C C . SER A 1 76 ? 6.143 -6.548 12.085 1.00 92.06 76 SER A C 1
ATOM 622 O O . SER A 1 76 ? 5.859 -6.773 10.899 1.00 92.06 76 SER A O 1
ATOM 624 N N . ASP A 1 77 ? 6.939 -7.364 12.768 1.00 87.94 77 ASP A N 1
ATOM 625 C CA . ASP A 1 77 ? 7.354 -8.651 12.223 1.00 87.94 77 ASP A CA 1
ATOM 626 C C . ASP A 1 77 ? 6.198 -9.663 12.264 1.00 87.94 77 ASP A C 1
ATOM 628 O O . ASP A 1 77 ? 6.036 -10.413 11.303 1.00 87.94 77 ASP A O 1
ATOM 632 N N . SER A 1 78 ? 5.389 -9.676 13.323 1.00 85.88 78 SER A N 1
ATOM 633 C CA . SER A 1 78 ? 4.270 -10.595 13.537 1.00 85.88 78 SER A CA 1
ATOM 634 C C . SER A 1 78 ? 3.144 -9.964 14.375 1.00 85.88 78 SER A C 1
ATOM 636 O O . SER A 1 78 ? 3.030 -8.740 14.484 1.00 85.88 78 SER A O 1
ATOM 638 N N . ILE A 1 79 ? 2.220 -10.786 14.881 1.00 85.56 79 ILE A N 1
ATOM 639 C CA . I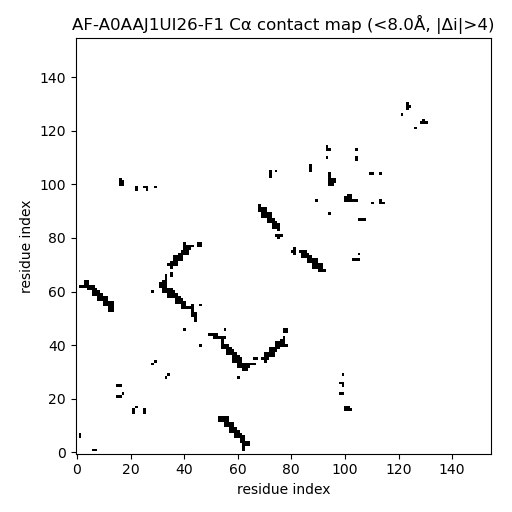LE A 1 79 ? 1.114 -10.301 15.714 1.00 85.56 79 ILE A CA 1
ATOM 640 C C . ILE A 1 79 ? 1.563 -10.032 17.154 1.00 85.56 79 ILE A C 1
ATOM 642 O O . ILE A 1 79 ? 1.011 -9.157 17.815 1.00 85.56 79 ILE A O 1
ATOM 646 N N . GLU A 1 80 ? 2.584 -10.750 17.624 1.00 87.50 80 GLU A N 1
ATOM 647 C CA . GLU A 1 80 ? 3.113 -10.643 18.984 1.00 87.50 80 GLU A CA 1
ATOM 648 C C . GLU A 1 80 ? 3.769 -9.283 19.248 1.00 87.50 80 GLU A C 1
ATOM 650 O O . GLU A 1 80 ? 3.632 -8.741 20.340 1.00 87.50 80 GLU A O 1
ATOM 655 N N . ASP A 1 81 ? 4.431 -8.702 18.246 1.00 89.19 81 ASP A N 1
ATOM 656 C CA . ASP A 1 81 ? 5.126 -7.412 18.331 1.00 89.19 81 ASP A CA 1
ATOM 657 C C . ASP A 1 81 ? 4.312 -6.255 17.724 1.00 89.19 81 ASP A C 1
ATOM 659 O O . ASP A 1 81 ? 4.829 -5.160 17.506 1.00 89.19 81 ASP A O 1
ATOM 663 N N . ILE A 1 82 ? 3.009 -6.447 17.476 1.00 89.31 82 ILE A N 1
ATOM 664 C CA . ILE A 1 82 ? 2.162 -5.414 16.858 1.00 89.31 82 ILE A CA 1
ATOM 665 C C . ILE A 1 82 ? 2.117 -4.114 17.678 1.00 89.31 82 ILE A C 1
ATOM 667 O O . ILE A 1 82 ? 1.994 -3.028 17.108 1.00 89.31 82 ILE A O 1
ATOM 671 N N . GLN A 1 83 ? 2.248 -4.201 19.005 1.00 90.75 83 GLN A N 1
ATOM 672 C CA . GLN A 1 83 ? 2.279 -3.034 19.896 1.00 90.75 83 GLN A CA 1
ATOM 673 C C . GLN A 1 83 ? 3.581 -2.230 19.772 1.00 90.75 83 GLN A C 1
ATOM 675 O O . GLN A 1 83 ? 3.587 -1.030 20.027 1.00 90.75 83 GLN A O 1
ATOM 680 N N . GLU A 1 84 ? 4.657 -2.863 19.307 1.00 92.25 84 GLU A N 1
ATOM 681 C CA . GLU A 1 84 ? 5.975 -2.260 19.074 1.00 92.25 84 GLU A CA 1
ATOM 682 C C . GLU A 1 84 ? 6.156 -1.845 17.604 1.00 92.25 84 GLU A C 1
ATOM 684 O O . GLU A 1 84 ? 7.269 -1.624 17.123 1.00 92.25 84 GLU A O 1
ATOM 689 N N . SER A 1 85 ? 5.046 -1.727 16.866 1.00 92.62 85 SER A N 1
ATOM 690 C CA . SER A 1 85 ? 5.066 -1.396 15.446 1.00 92.62 85 SER A CA 1
ATOM 691 C C . SER A 1 85 ? 5.833 -0.108 15.162 1.00 92.62 85 SER A C 1
ATOM 693 O O . SER A 1 85 ? 5.533 0.966 15.688 1.00 92.62 85 SER A O 1
ATOM 695 N N . THR A 1 86 ? 6.729 -0.185 14.186 1.00 93.81 86 THR A N 1
ATOM 696 C CA . THR A 1 86 ? 7.298 1.007 13.552 1.00 93.81 86 THR A CA 1
ATOM 697 C C . THR A 1 86 ? 6.219 1.772 12.787 1.00 93.81 86 THR A C 1
ATOM 699 O O . THR A 1 86 ? 5.291 1.170 12.238 1.00 93.81 86 THR A O 1
ATOM 702 N N . MET A 1 87 ? 6.330 3.102 12.752 1.00 94.94 87 MET A N 1
ATOM 703 C CA . MET A 1 87 ? 5.365 3.995 12.110 1.00 94.94 87 MET A CA 1
ATOM 704 C C . MET A 1 87 ? 6.054 4.895 11.083 1.00 94.94 87 MET A C 1
ATOM 706 O O . MET A 1 87 ? 7.116 5.454 11.346 1.00 94.94 87 MET A O 1
ATOM 710 N N . LEU A 1 88 ? 5.397 5.083 9.943 1.00 95.38 88 LEU A N 1
ATOM 711 C CA . LEU A 1 88 ? 5.757 6.046 8.915 1.00 95.38 88 LEU A CA 1
ATOM 712 C C . LEU A 1 88 ? 4.507 6.818 8.480 1.00 95.38 88 LEU A C 1
ATOM 714 O O . LEU A 1 88 ? 3.509 6.224 8.079 1.00 95.38 88 LEU A O 1
ATOM 718 N N . GLU A 1 89 ? 4.554 8.147 8.524 1.00 94.88 89 GLU A N 1
ATOM 719 C CA . GLU A 1 89 ? 3.518 8.980 7.912 1.00 94.88 89 GLU A CA 1
ATOM 720 C C . GLU A 1 89 ? 3.913 9.357 6.485 1.00 94.88 89 GLU A C 1
ATOM 722 O O . GLU A 1 89 ? 4.979 9.928 6.255 1.00 94.88 89 GLU A O 1
ATOM 727 N N . VAL A 1 90 ? 3.034 9.092 5.520 1.00 93.75 90 VAL A N 1
ATOM 728 C CA . VAL A 1 90 ? 3.284 9.391 4.104 1.00 93.75 90 VAL A CA 1
ATOM 729 C C . VAL A 1 90 ? 2.123 10.143 3.491 1.00 93.75 90 VAL A C 1
ATOM 731 O O . VAL A 1 90 ? 0.969 9.863 3.801 1.00 93.75 90 VAL A O 1
ATOM 734 N N . SER A 1 91 ? 2.398 11.080 2.588 1.00 92.00 91 SER A N 1
ATOM 735 C CA . SER A 1 91 ? 1.319 11.733 1.852 1.00 92.00 91 SER A CA 1
ATOM 736 C C . SER A 1 91 ? 0.650 10.770 0.863 1.00 92.00 91 SER A C 1
ATOM 738 O O . SER A 1 91 ? 1.334 10.000 0.182 1.00 92.00 91 SER A O 1
ATOM 740 N N . LYS A 1 92 ? -0.679 10.841 0.747 1.00 89.69 92 LYS A N 1
ATOM 741 C CA . LYS A 1 92 ? -1.522 10.013 -0.130 1.00 89.69 92 LYS A CA 1
ATOM 742 C C . LYS A 1 92 ? -1.020 10.043 -1.571 1.00 89.69 92 LYS A C 1
ATOM 744 O O . LYS A 1 92 ? -0.856 8.994 -2.182 1.00 89.69 92 LYS A O 1
ATOM 749 N N . GLU A 1 93 ? -0.680 11.220 -2.083 1.00 89.19 93 GLU A N 1
ATOM 750 C CA . GLU A 1 93 ? -0.185 11.430 -3.446 1.00 89.19 93 GLU A CA 1
ATOM 751 C C . GLU A 1 93 ? 1.170 10.771 -3.734 1.00 89.19 93 GLU A C 1
ATOM 753 O O . GLU A 1 93 ? 1.505 10.541 -4.894 1.00 89.19 93 GLU A O 1
ATOM 758 N N . LYS A 1 94 ? 1.962 10.458 -2.699 1.00 89.25 94 LYS A N 1
ATOM 759 C CA . LYS A 1 94 ? 3.252 9.780 -2.879 1.00 89.25 94 LYS A CA 1
ATOM 760 C C . LYS A 1 94 ? 3.094 8.276 -3.060 1.00 89.25 94 LYS A C 1
ATOM 762 O O . LYS A 1 94 ? 3.939 7.664 -3.709 1.00 89.25 94 LYS A O 1
ATOM 767 N N . ILE A 1 95 ? 2.047 7.690 -2.480 1.00 90.75 95 ILE A N 1
ATOM 768 C CA . ILE A 1 95 ? 1.880 6.234 -2.415 1.00 90.75 95 ILE A CA 1
ATOM 769 C C . ILE A 1 95 ? 0.673 5.701 -3.186 1.00 90.75 95 ILE A C 1
ATOM 771 O O . ILE A 1 95 ? 0.672 4.527 -3.546 1.00 90.75 95 ILE A O 1
ATOM 775 N N . ILE A 1 96 ? -0.328 6.533 -3.479 1.00 91.00 96 ILE A N 1
ATOM 776 C CA . ILE A 1 96 ? -1.413 6.191 -4.400 1.00 91.00 96 ILE A CA 1
ATOM 777 C C . ILE A 1 96 ? -0.958 6.577 -5.808 1.00 91.00 96 ILE A C 1
ATOM 779 O O . ILE A 1 96 ? -0.939 7.747 -6.183 1.00 91.00 96 ILE A O 1
ATOM 783 N N . TYR A 1 97 ? -0.559 5.572 -6.578 1.00 88.19 97 TYR A N 1
ATOM 784 C CA . TYR A 1 97 ? -0.061 5.710 -7.938 1.00 88.19 97 TYR A CA 1
ATOM 785 C C . TYR A 1 97 ? -1.177 5.511 -8.980 1.00 88.19 97 TYR A C 1
ATOM 787 O O . TYR A 1 97 ? -2.345 5.281 -8.655 1.00 88.19 97 TYR A O 1
ATOM 795 N N . LYS A 1 98 ? -0.810 5.597 -10.266 1.00 83.50 98 LYS A N 1
ATOM 796 C CA . LYS A 1 98 ? -1.694 5.361 -11.419 1.00 83.50 98 LYS A CA 1
ATOM 797 C C . LYS A 1 98 ? -2.513 4.077 -11.243 1.00 83.50 98 LYS A C 1
ATOM 799 O O . LYS A 1 98 ? -2.037 3.105 -10.665 1.00 83.50 98 LYS A O 1
ATOM 804 N N . GLU A 1 99 ? -3.747 4.093 -11.752 1.00 85.44 99 GLU A N 1
ATOM 805 C CA . GLU A 1 99 ? -4.721 2.994 -11.588 1.00 85.44 99 GLU A CA 1
ATOM 806 C C . GLU A 1 99 ? -5.028 2.657 -10.115 1.00 85.44 99 GLU A C 1
ATOM 808 O O . GLU A 1 99 ? -5.407 1.531 -9.761 1.00 85.44 99 GLU A O 1
ATOM 813 N N . ASN A 1 100 ? -4.869 3.664 -9.249 1.00 91.88 100 ASN A N 1
ATOM 814 C CA . ASN A 1 100 ? -5.076 3.579 -7.812 1.00 91.88 100 ASN A CA 1
ATOM 815 C C . ASN A 1 100 ? -4.217 2.496 -7.147 1.00 91.88 100 ASN A C 1
ATOM 817 O O . ASN A 1 100 ? -4.655 1.895 -6.168 1.00 91.88 100 ASN A O 1
ATOM 821 N N . PHE A 1 101 ? -3.033 2.183 -7.686 1.00 93.50 101 PHE A N 1
ATOM 822 C CA . PHE A 1 101 ? -2.104 1.277 -7.011 1.00 93.50 101 PHE A CA 1
ATOM 823 C C . PHE A 1 101 ? -1.626 1.887 -5.700 1.00 93.50 101 PHE A C 1
ATOM 825 O O . PHE A 1 101 ? -1.276 3.060 -5.662 1.00 93.50 101 PHE A O 1
ATOM 832 N N . ILE A 1 102 ? -1.594 1.092 -4.634 1.00 93.50 102 ILE A N 1
ATOM 833 C CA . ILE A 1 102 ? -1.160 1.553 -3.313 1.00 93.50 102 ILE A CA 1
ATOM 834 C C . ILE A 1 102 ? 0.222 0.962 -3.030 1.00 93.50 102 ILE A C 1
ATOM 836 O O . ILE A 1 102 ? 0.378 -0.247 -2.858 1.00 93.50 102 ILE A O 1
ATOM 840 N N . LEU A 1 103 ? 1.238 1.815 -3.004 1.00 93.00 103 LEU A N 1
ATOM 841 C CA . LEU A 1 103 ? 2.604 1.450 -2.647 1.00 93.00 103 LEU A CA 1
ATOM 842 C C . LEU A 1 103 ? 2.755 1.484 -1.119 1.00 93.00 103 LEU A C 1
ATOM 844 O O . LEU A 1 103 ? 2.248 2.390 -0.464 1.00 93.00 103 LEU A O 1
ATOM 848 N N . ILE A 1 104 ? 3.453 0.504 -0.543 1.00 91.25 104 ILE A N 1
ATOM 849 C CA . ILE A 1 104 ? 3.702 0.436 0.906 1.00 91.25 104 ILE A CA 1
ATOM 850 C C . ILE A 1 104 ? 5.213 0.564 1.137 1.00 91.25 104 ILE A C 1
ATOM 852 O O . ILE A 1 104 ? 5.898 -0.459 1.096 1.00 91.25 104 ILE A O 1
ATOM 856 N N . PRO A 1 105 ? 5.755 1.784 1.306 1.00 92.56 105 PRO A N 1
ATOM 857 C CA . PRO A 1 105 ? 7.129 1.952 1.770 1.00 92.56 105 PRO A CA 1
ATOM 858 C C . PRO A 1 105 ? 7.261 1.449 3.211 1.00 92.56 105 PRO A C 1
ATOM 860 O O . PRO A 1 105 ? 6.408 1.741 4.052 1.00 92.56 105 PRO A O 1
ATOM 863 N N . GLU A 1 106 ? 8.334 0.722 3.514 1.00 89.25 106 GLU A N 1
ATOM 864 C CA . GLU A 1 106 ? 8.618 0.263 4.878 1.00 89.25 106 GLU A CA 1
ATOM 865 C C . GLU A 1 106 ? 9.404 1.296 5.689 1.00 89.25 106 GLU A C 1
ATOM 867 O O . GLU A 1 106 ? 9.437 1.242 6.917 1.00 89.25 106 GLU A O 1
ATOM 872 N N . ASN A 1 107 ? 10.082 2.218 5.007 1.00 90.94 107 ASN A N 1
ATOM 873 C CA . ASN A 1 107 ? 10.973 3.204 5.604 1.00 90.94 107 ASN A CA 1
ATOM 874 C C . ASN A 1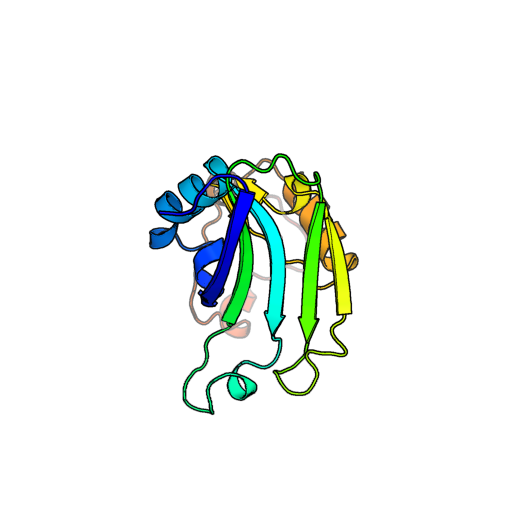 107 ? 11.142 4.426 4.672 1.00 90.94 107 ASN A C 1
ATOM 876 O O . ASN A 1 107 ? 10.630 4.456 3.550 1.00 90.94 107 ASN A O 1
ATOM 880 N N . ASN A 1 108 ? 11.882 5.441 5.127 1.00 92.00 108 ASN A N 1
ATOM 881 C CA . ASN A 1 108 ? 12.122 6.660 4.344 1.00 92.00 108 ASN A CA 1
ATOM 882 C C . ASN A 1 108 ? 12.928 6.418 3.055 1.00 92.00 108 ASN A C 1
ATOM 884 O O . ASN A 1 108 ? 12.669 7.082 2.055 1.00 92.00 108 ASN A O 1
ATOM 888 N N . LYS A 1 109 ? 13.844 5.443 3.038 1.00 94.50 109 LYS A N 1
ATOM 889 C CA . LYS A 1 109 ? 14.619 5.088 1.840 1.00 94.50 109 LYS A CA 1
ATOM 890 C C . LYS A 1 109 ? 13.715 4.513 0.747 1.00 94.50 109 LYS A C 1
ATOM 892 O O . LYS A 1 109 ? 13.849 4.883 -0.416 1.00 94.50 109 LYS A O 1
ATOM 897 N N . ASP A 1 110 ? 12.745 3.675 1.108 1.00 93.75 110 ASP A N 1
ATOM 898 C CA . ASP A 1 110 ? 11.744 3.178 0.156 1.00 93.75 110 ASP A CA 1
ATOM 899 C C . ASP A 1 110 ? 10.913 4.331 -0.419 1.00 93.75 110 ASP A C 1
ATOM 901 O O . ASP A 1 110 ? 10.616 4.358 -1.613 1.00 93.75 110 ASP A O 1
ATOM 905 N N . LEU A 1 111 ? 10.562 5.314 0.417 1.00 92.31 111 LEU A N 1
ATOM 906 C CA . LEU A 1 111 ? 9.823 6.496 -0.022 1.00 92.31 111 LEU A CA 1
ATOM 907 C C . LEU A 1 111 ? 10.636 7.341 -1.016 1.00 92.31 111 LEU A C 1
ATOM 909 O O . LEU A 1 111 ? 10.085 7.796 -2.019 1.00 92.31 111 LEU A O 1
ATOM 913 N N . GLU A 1 112 ? 11.936 7.520 -0.779 1.00 93.62 112 GLU A N 1
ATOM 914 C CA . GLU A 1 112 ? 12.848 8.186 -1.717 1.00 93.62 112 GLU A CA 1
ATOM 915 C C . GLU A 1 112 ? 12.917 7.448 -3.058 1.00 93.62 112 GLU A C 1
ATOM 917 O O . GLU A 1 112 ? 12.788 8.073 -4.113 1.00 93.62 112 GLU A O 1
ATOM 922 N N . ILE A 1 113 ? 13.034 6.116 -3.030 1.00 93.31 113 ILE A N 1
ATOM 923 C CA . ILE A 1 113 ? 13.025 5.278 -4.236 1.00 93.31 113 ILE A CA 1
ATOM 924 C C . ILE A 1 113 ? 11.714 5.461 -5.006 1.00 93.31 113 ILE A C 1
ATOM 926 O O . ILE A 1 113 ? 11.743 5.705 -6.212 1.00 93.31 113 ILE A O 1
ATOM 930 N N . ILE A 1 114 ? 10.562 5.417 -4.328 1.00 91.38 114 ILE A N 1
ATOM 931 C CA . ILE A 1 114 ? 9.252 5.658 -4.953 1.00 91.38 114 ILE A CA 1
ATOM 932 C C . ILE A 1 114 ? 9.213 7.042 -5.613 1.00 91.38 114 ILE A C 1
ATOM 934 O O . ILE A 1 114 ? 8.754 7.179 -6.747 1.00 91.38 114 ILE A O 1
ATOM 938 N N . MET A 1 115 ? 9.731 8.074 -4.944 1.00 89.69 115 MET A N 1
ATOM 939 C CA . MET A 1 115 ? 9.783 9.428 -5.498 1.00 89.69 115 MET A CA 1
ATOM 940 C C . MET A 1 115 ? 10.676 9.527 -6.741 1.00 89.69 115 MET A C 1
ATOM 942 O O . MET A 1 115 ? 10.350 10.289 -7.652 1.00 89.69 115 MET A O 1
ATOM 946 N N . ILE A 1 116 ? 11.774 8.771 -6.806 1.00 91.19 116 ILE A N 1
ATOM 947 C CA . ILE A 1 116 ? 12.632 8.684 -7.996 1.00 91.19 116 ILE A CA 1
ATOM 948 C C . ILE A 1 116 ? 11.886 7.980 -9.131 1.00 91.19 116 ILE A C 1
ATOM 950 O O . ILE A 1 116 ? 11.783 8.534 -10.225 1.00 91.19 116 ILE A O 1
ATOM 954 N N . LEU A 1 117 ? 11.302 6.810 -8.862 1.00 87.62 117 LEU A N 1
ATOM 955 C CA . LEU A 1 117 ? 10.564 6.025 -9.856 1.00 87.62 117 LEU A CA 1
ATOM 956 C C . LEU A 1 117 ? 9.367 6.796 -10.427 1.00 87.62 117 LEU A C 1
ATOM 958 O O . LEU A 1 117 ? 9.103 6.731 -11.626 1.00 87.62 117 LEU A O 1
ATOM 962 N N . ASN A 1 118 ? 8.687 7.602 -9.608 1.00 84.25 118 ASN A N 1
ATOM 963 C CA . ASN A 1 118 ? 7.567 8.436 -10.047 1.00 84.25 118 ASN A CA 1
ATOM 964 C C . ASN A 1 118 ? 7.966 9.521 -11.064 1.00 84.25 118 ASN A C 1
ATOM 966 O O . ASN A 1 118 ? 7.096 10.024 -11.777 1.00 84.25 118 ASN A O 1
ATOM 970 N N . LYS A 1 119 ? 9.256 9.877 -11.169 1.00 87.06 119 LYS A N 1
ATOM 971 C CA . LYS A 1 119 ? 9.759 10.820 -12.186 1.00 87.06 119 LYS A CA 1
ATOM 972 C C . LYS A 1 119 ? 9.911 10.173 -13.562 1.00 87.06 119 LYS A C 1
ATOM 974 O O . LYS A 1 119 ? 9.970 10.892 -14.561 1.00 87.06 119 LYS A O 1
ATOM 979 N N . PHE A 1 120 ? 9.979 8.843 -13.640 1.00 86.69 120 PHE A N 1
ATOM 980 C CA . PHE A 1 120 ? 10.151 8.144 -14.908 1.00 86.69 120 PHE A CA 1
ATOM 981 C C . PHE A 1 120 ? 8.856 8.204 -15.722 1.00 86.69 120 PHE A C 1
ATOM 983 O O . PHE A 1 120 ? 7.772 7.848 -15.257 1.00 86.69 120 PHE A O 1
ATOM 990 N N . ARG A 1 121 ? 8.970 8.695 -16.960 1.00 85.00 121 ARG A N 1
ATOM 991 C CA . ARG A 1 121 ? 7.825 8.875 -17.869 1.00 85.00 121 ARG A CA 1
ATOM 992 C C . ARG A 1 121 ? 7.616 7.684 -18.797 1.00 85.00 121 ARG A C 1
ATOM 994 O O . ARG A 1 121 ? 6.476 7.397 -19.158 1.00 85.00 121 ARG A O 1
ATOM 1001 N N . ASN A 1 122 ? 8.700 6.991 -19.131 1.00 86.06 122 ASN A N 1
ATOM 1002 C CA . ASN A 1 122 ? 8.692 5.864 -20.051 1.00 86.06 122 ASN A CA 1
ATOM 1003 C C . ASN A 1 122 ? 8.345 4.577 -19.303 1.00 86.06 122 ASN A C 1
ATOM 1005 O O . ASN A 1 122 ? 8.833 4.321 -18.202 1.00 86.06 122 ASN A O 1
ATOM 1009 N N . ARG A 1 123 ? 7.515 3.742 -19.918 1.00 84.19 123 ARG A N 1
ATOM 1010 C CA . ARG A 1 123 ? 7.331 2.339 -19.542 1.00 84.19 123 ARG A CA 1
ATOM 1011 C C . ARG A 1 123 ? 8.371 1.498 -20.274 1.00 84.19 123 ARG A C 1
ATOM 1013 O O . ARG A 1 123 ? 8.838 1.886 -21.337 1.00 84.19 123 ARG A O 1
ATOM 1020 N N . PHE A 1 124 ? 8.654 0.297 -19.776 1.00 85.44 124 PHE A N 1
ATOM 1021 C CA . PHE A 1 124 ? 9.555 -0.647 -20.455 1.00 85.44 124 PHE A CA 1
ATOM 1022 C C . PHE A 1 124 ? 9.186 -0.862 -21.930 1.00 85.44 124 PHE A C 1
ATOM 1024 O O . PHE A 1 124 ? 10.045 -0.782 -22.801 1.00 85.44 124 PHE A O 1
ATOM 1031 N N . LYS A 1 125 ? 7.890 -1.005 -22.230 1.00 86.00 125 LYS A N 1
ATOM 1032 C CA . LYS A 1 125 ? 7.409 -1.140 -23.612 1.00 86.00 125 LYS A CA 1
ATOM 1033 C C . LYS A 1 125 ? 7.722 0.072 -24.503 1.00 86.00 125 LYS A C 1
ATOM 1035 O O . LYS A 1 125 ? 7.845 -0.101 -25.706 1.00 86.00 125 LYS A O 1
ATOM 1040 N N . ASP A 1 126 ? 7.835 1.269 -23.922 1.00 89.12 126 ASP A N 1
ATOM 1041 C CA . ASP A 1 126 ? 8.099 2.513 -24.656 1.00 89.12 126 ASP A CA 1
ATOM 1042 C C . ASP A 1 126 ? 9.581 2.591 -25.085 1.00 89.12 126 ASP A C 1
ATOM 1044 O O . ASP A 1 126 ? 9.925 3.353 -25.980 1.00 89.12 126 ASP A O 1
ATOM 1048 N N . ILE A 1 127 ? 10.444 1.765 -24.480 1.00 87.25 127 ILE A N 1
ATOM 1049 C CA . ILE A 1 127 ? 11.859 1.575 -24.838 1.00 87.25 127 ILE A CA 1
ATOM 1050 C C . ILE A 1 127 ? 12.127 0.165 -25.391 1.00 87.25 127 ILE A C 1
ATOM 1052 O O . ILE A 1 127 ? 13.239 -0.342 -25.303 1.00 87.25 127 ILE A O 1
ATOM 1056 N N . ASN A 1 128 ? 11.098 -0.491 -25.943 1.00 86.19 128 ASN A N 1
ATOM 1057 C CA . ASN A 1 128 ? 11.165 -1.841 -26.524 1.00 86.19 128 ASN A CA 1
ATOM 1058 C C . ASN A 1 128 ? 11.634 -2.954 -25.565 1.00 86.19 128 ASN A C 1
ATOM 1060 O O . ASN A 1 128 ? 11.994 -4.045 -26.007 1.00 86.19 128 ASN A O 1
ATOM 1064 N N . LEU A 1 129 ? 11.555 -2.727 -24.251 1.00 85.06 129 LEU A N 1
ATOM 1065 C CA . LEU A 1 129 ? 11.815 -3.735 -23.229 1.00 85.06 129 LEU A CA 1
ATOM 1066 C C . LEU A 1 129 ? 10.528 -4.454 -22.813 1.00 85.06 129 LEU A C 1
ATOM 1068 O O . LEU A 1 129 ? 9.448 -3.864 -22.697 1.00 85.06 129 LEU A O 1
ATOM 1072 N N . LYS A 1 130 ? 10.649 -5.755 -22.543 1.00 82.31 130 LYS A N 1
ATOM 1073 C CA . LYS A 1 130 ? 9.566 -6.606 -22.036 1.00 82.31 130 LYS A CA 1
ATOM 1074 C C . LYS A 1 130 ? 10.018 -7.292 -20.754 1.00 82.31 130 LYS A C 1
ATOM 1076 O O . LYS A 1 130 ? 11.141 -7.776 -20.674 1.00 82.31 130 LYS A O 1
ATOM 1081 N N . PHE A 1 131 ? 9.121 -7.374 -19.775 1.00 76.56 131 PHE A N 1
ATOM 1082 C CA . PHE A 1 131 ? 9.346 -8.217 -18.607 1.00 76.56 131 PHE A CA 1
ATOM 1083 C C . PHE A 1 131 ? 9.184 -9.686 -18.990 1.00 76.56 131 PHE A C 1
ATOM 1085 O O . PHE A 1 131 ? 8.163 -10.068 -19.563 1.00 76.56 131 PHE A O 1
ATOM 1092 N N . SER A 1 132 ? 10.171 -10.501 -18.628 1.00 75.88 132 SER A N 1
ATOM 1093 C CA . SER A 1 132 ? 10.079 -11.957 -18.660 1.00 75.88 132 SER A CA 1
ATOM 1094 C C . SER A 1 132 ? 10.167 -12.467 -17.229 1.00 75.88 132 SER A C 1
ATOM 1096 O O . SER A 1 132 ? 11.180 -12.288 -16.557 1.00 75.88 132 SER A O 1
ATOM 1098 N N . THR A 1 133 ? 9.084 -13.061 -16.736 1.00 67.25 133 THR A N 1
ATOM 1099 C CA . THR A 1 133 ? 9.060 -13.719 -15.429 1.00 67.25 133 THR A CA 1
ATOM 1100 C C . THR A 1 133 ? 9.324 -15.204 -15.644 1.00 67.25 133 THR A C 1
ATOM 1102 O O . THR A 1 133 ? 8.411 -15.979 -15.920 1.00 67.25 133 THR A O 1
ATOM 1105 N N . GLY A 1 134 ? 10.591 -15.592 -15.561 1.00 72.00 134 GLY A N 1
ATOM 1106 C CA . GLY A 1 134 ? 11.063 -16.970 -15.652 1.00 72.00 134 GLY A CA 1
ATOM 1107 C C . GLY A 1 134 ? 12.386 -17.106 -14.903 1.00 72.00 134 GLY A C 1
ATOM 1108 O O . GLY A 1 134 ? 12.973 -16.101 -14.506 1.00 72.00 134 GLY A O 1
ATOM 1109 N N . LYS A 1 135 ? 12.865 -18.336 -14.685 1.00 69.19 135 LYS A N 1
ATOM 1110 C CA . LYS A 1 135 ? 14.199 -18.538 -14.105 1.00 69.19 135 LYS A CA 1
ATOM 1111 C C . LYS A 1 135 ? 15.244 -17.994 -15.081 1.00 69.19 135 LYS A C 1
ATOM 1113 O O . LYS A 1 135 ? 15.538 -18.641 -16.085 1.00 69.19 135 LYS A O 1
ATOM 1118 N N . ILE A 1 136 ? 15.784 -16.816 -14.789 1.00 65.50 136 ILE A N 1
ATOM 1119 C CA . ILE A 1 136 ? 17.019 -16.348 -15.410 1.00 65.50 136 ILE A CA 1
ATOM 1120 C C . ILE A 1 136 ? 18.156 -17.084 -14.710 1.00 65.50 136 ILE A C 1
ATOM 1122 O O . ILE A 1 136 ? 18.162 -17.244 -13.492 1.00 65.50 136 ILE A O 1
ATOM 1126 N N . VAL A 1 137 ? 19.061 -17.625 -15.512 1.00 68.19 137 VAL A N 1
ATOM 1127 C CA . VAL A 1 137 ? 20.237 -18.339 -15.039 1.00 68.19 137 VAL A CA 1
ATOM 1128 C C . VAL A 1 137 ? 21.425 -17.572 -15.595 1.00 68.19 137 VAL A C 1
ATOM 1130 O O . VAL A 1 137 ? 21.722 -17.691 -16.784 1.00 68.19 137 VAL A O 1
ATOM 1133 N N . ASP A 1 138 ? 22.037 -16.737 -14.760 1.00 61.69 138 ASP A N 1
ATOM 1134 C CA . ASP A 1 138 ? 22.971 -15.679 -15.176 1.00 61.69 138 ASP A CA 1
ATOM 1135 C C . ASP A 1 138 ? 24.145 -16.213 -16.012 1.00 61.69 138 ASP A C 1
ATOM 1137 O O . ASP A 1 138 ? 24.532 -15.614 -17.014 1.00 61.69 138 ASP A O 1
ATOM 1141 N N . PHE A 1 139 ? 24.626 -17.421 -15.704 1.00 71.25 139 PHE A N 1
ATOM 1142 C CA . PHE A 1 139 ? 25.716 -18.063 -16.444 1.00 71.25 139 PHE A CA 1
ATOM 1143 C C . PHE A 1 139 ? 25.352 -18.519 -17.869 1.00 71.25 139 PHE A C 1
ATOM 1145 O O . PHE A 1 139 ? 26.242 -18.828 -18.655 1.00 71.25 139 PHE A O 1
ATOM 1152 N N . ARG A 1 140 ? 24.064 -18.579 -18.236 1.00 72.50 140 ARG A N 1
ATOM 1153 C CA . ARG A 1 140 ? 23.623 -18.944 -19.600 1.00 72.50 140 ARG A CA 1
ATOM 1154 C C . ARG A 1 140 ? 23.593 -17.757 -20.564 1.00 72.50 140 ARG A C 1
ATOM 1156 O O . ARG A 1 140 ? 23.350 -17.950 -21.752 1.00 72.50 140 ARG A O 1
ATOM 1163 N N . ASN A 1 141 ? 23.797 -16.546 -20.051 1.00 77.69 141 ASN A N 1
ATOM 1164 C CA . ASN A 1 141 ? 23.661 -15.297 -20.797 1.00 77.69 141 ASN A CA 1
ATOM 1165 C C . ASN A 1 141 ? 24.950 -14.466 -20.797 1.00 77.69 141 ASN A C 1
ATOM 1167 O O . ASN A 1 141 ? 24.912 -13.290 -21.151 1.00 77.69 141 ASN A O 1
ATOM 1171 N N . LEU A 1 142 ? 26.091 -15.071 -20.441 1.00 82.62 142 LEU A N 1
ATOM 1172 C CA . LEU A 1 142 ? 27.394 -14.397 -20.418 1.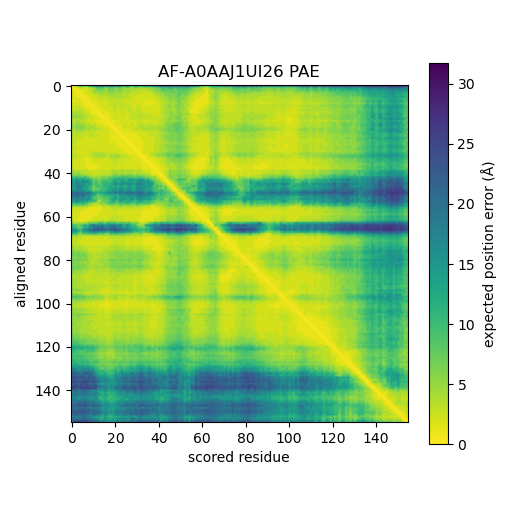00 82.62 142 LEU A CA 1
ATOM 1173 C C . LEU A 1 142 ? 27.745 -13.774 -21.774 1.00 82.62 142 LEU A C 1
ATOM 1175 O O . LEU A 1 142 ? 28.335 -12.702 -21.803 1.00 82.62 142 LEU A O 1
ATOM 1179 N N . GLN A 1 143 ? 27.310 -14.380 -22.888 1.00 84.12 143 GLN A N 1
ATOM 1180 C CA . GLN A 1 143 ? 27.509 -13.825 -24.233 1.00 84.12 143 GLN A CA 1
ATOM 1181 C C . GLN A 1 143 ? 26.858 -12.448 -24.461 1.00 84.12 143 GLN A C 1
ATOM 1183 O O . GLN A 1 143 ? 27.177 -11.785 -25.445 1.00 84.12 143 GLN A O 1
ATOM 1188 N N . TYR A 1 144 ? 25.933 -12.025 -23.595 1.00 81.25 144 TYR A N 1
ATOM 1189 C CA . TYR A 1 144 ? 25.277 -10.719 -23.675 1.00 81.25 144 TYR A CA 1
ATOM 1190 C C . TYR A 1 144 ? 25.894 -9.673 -22.735 1.00 81.25 144 TYR A C 1
ATOM 1192 O O . TYR A 1 144 ? 25.584 -8.491 -22.877 1.00 81.25 144 TYR A O 1
ATOM 1200 N N . LEU A 1 145 ? 26.764 -10.077 -21.801 1.00 84.19 145 LEU A N 1
ATOM 1201 C CA . LEU A 1 145 ? 27.486 -9.151 -20.930 1.00 84.19 145 LEU A CA 1
ATOM 1202 C C . LEU A 1 145 ? 28.641 -8.510 -21.705 1.00 84.19 145 LEU A C 1
ATOM 1204 O O . LEU A 1 145 ? 29.370 -9.183 -22.432 1.00 84.19 145 LEU A O 1
ATOM 1208 N N . LYS A 1 146 ? 28.805 -7.198 -21.547 1.00 82.25 146 LYS A N 1
ATOM 1209 C CA . LYS A 1 146 ? 29.909 -6.434 -22.131 1.00 82.25 146 LYS A CA 1
ATOM 1210 C C . LYS A 1 146 ? 30.507 -5.521 -21.072 1.00 82.25 146 LYS A C 1
ATOM 1212 O O . LYS A 1 146 ? 29.766 -4.891 -20.324 1.00 82.25 146 LYS A O 1
ATOM 1217 N N . ASP A 1 147 ? 31.831 -5.403 -21.073 1.00 86.75 147 ASP A N 1
ATOM 1218 C CA . ASP A 1 147 ? 32.558 -4.508 -20.160 1.00 86.75 147 ASP A CA 1
ATOM 1219 C C . ASP A 1 147 ? 32.428 -3.029 -20.554 1.00 86.75 147 ASP A C 1
ATOM 1221 O O . ASP A 1 147 ? 32.683 -2.132 -19.752 1.00 86.75 147 ASP A O 1
ATOM 1225 N N . THR A 1 148 ? 32.028 -2.759 -21.798 1.00 88.69 148 THR A N 1
ATOM 1226 C CA . THR A 1 148 ? 31.871 -1.409 -22.338 1.00 88.69 148 THR A CA 1
ATOM 1227 C C . THR A 1 148 ? 30.438 -1.147 -22.782 1.00 88.69 148 THR A C 1
ATOM 1229 O O . THR A 1 148 ? 29.747 -2.010 -23.330 1.00 88.69 148 THR A O 1
ATOM 1232 N N . ASN A 1 149 ? 29.985 0.082 -22.533 1.00 87.44 149 ASN A N 1
ATOM 1233 C CA . ASN A 1 149 ? 28.659 0.536 -22.926 1.00 87.44 149 ASN A CA 1
ATOM 1234 C C . ASN A 1 149 ? 28.610 0.750 -24.451 1.00 87.44 149 ASN A C 1
ATOM 1236 O O . ASN A 1 149 ? 29.527 1.336 -25.023 1.00 87.44 149 ASN A O 1
ATOM 1240 N N . THR A 1 150 ? 27.557 0.266 -25.108 1.00 84.62 150 THR A N 1
ATOM 1241 C CA . THR A 1 150 ? 27.340 0.376 -26.562 1.00 84.62 150 THR A CA 1
ATOM 1242 C C . THR A 1 150 ? 25.966 0.982 -26.839 1.00 84.62 150 THR A C 1
ATOM 1244 O O . THR A 1 150 ? 25.108 0.962 -25.964 1.00 84.62 150 THR A O 1
ATOM 1247 N N . ASP A 1 151 ? 25.712 1.462 -28.058 1.00 81.00 151 ASP A N 1
ATOM 1248 C CA . ASP A 1 151 ? 24.432 2.106 -28.416 1.00 81.00 151 ASP A CA 1
ATOM 1249 C C . ASP A 1 151 ? 23.201 1.198 -28.231 1.00 81.00 151 ASP A C 1
ATOM 1251 O O . ASP A 1 151 ? 22.075 1.675 -28.105 1.00 81.00 151 ASP A O 1
ATOM 1255 N N . THR A 1 152 ? 23.406 -0.121 -28.203 1.00 80.56 152 THR A N 1
ATOM 1256 C CA . THR A 1 152 ? 22.358 -1.124 -27.963 1.00 80.56 152 THR A CA 1
ATOM 1257 C C . THR A 1 152 ? 22.336 -1.651 -26.529 1.00 80.56 152 THR A C 1
ATOM 1259 O O . THR A 1 152 ? 21.571 -2.566 -26.228 1.00 80.56 152 THR A O 1
ATOM 1262 N N . SER A 1 153 ? 23.213 -1.157 -25.657 1.00 82.44 153 SER A N 1
ATOM 1263 C CA . SER A 1 153 ? 23.279 -1.594 -24.267 1.00 82.44 153 SER A CA 1
ATOM 1264 C C . SER A 1 153 ? 22.060 -1.099 -23.495 1.00 82.44 153 SER A C 1
ATOM 1266 O O . SER A 1 153 ? 21.604 0.033 -23.655 1.00 82.44 153 SER A O 1
ATOM 1268 N N . ILE A 1 154 ? 21.539 -1.969 -22.639 1.00 74.75 154 ILE A N 1
ATOM 1269 C CA . ILE A 1 154 ? 20.407 -1.693 -21.754 1.00 74.75 154 ILE A CA 1
ATOM 1270 C C . ILE A 1 154 ? 20.872 -1.851 -20.294 1.00 74.75 154 ILE A C 1
ATOM 1272 O O . ILE A 1 154 ? 21.780 -2.654 -20.070 1.00 74.75 154 ILE A O 1
ATOM 1276 N N . PRO A 1 155 ? 20.321 -1.072 -19.337 1.00 63.34 155 PRO A N 1
ATOM 1277 C CA . PRO A 1 155 ? 20.694 -1.143 -17.921 1.00 63.34 155 PRO A CA 1
ATOM 1278 C C . PRO A 1 155 ? 20.473 -2.517 -17.285 1.00 63.34 155 PRO A C 1
ATOM 1280 O O . PRO A 1 155 ? 19.512 -3.208 -17.702 1.00 63.34 155 PRO A O 1
#